Protein AF-A0A6N7HHW8-F1 (afdb_monomer_lite)

Radius of gyration: 13.63 Å; chains: 1; bounding box: 40×33×34 Å

Sequence (80 aa):
MAEQLTTRAVEWLMSPYDQTWHVFPGEQLADQTRPFIEALCGHSVPVKLVEHTPPDRLCPPCVRALGAWMPDVTPWGMGD

pLDDT: mean 76.19, std 18.38, range [38.25, 93.88]

Secondary structure (DSSP, 8-state):
---------EEEEEETTTTEEEEEEHHHHH-TT-S-EE-TTS-EE-GGG-B----S-B-HHHHHHH-S-------TT---

Structure (mmCIF, N/CA/C/O backbone):
data_AF-A0A6N7HHW8-F1
#
_entry.id   AF-A0A6N7HHW8-F1
#
loop_
_atom_site.group_PDB
_atom_site.id
_atom_site.type_symbol
_atom_site.label_atom_id
_atom_site.label_alt_id
_atom_site.label_comp_id
_atom_site.label_asym_id
_atom_site.label_entity_id
_atom_site.label_seq_id
_atom_site.pdbx_PDB_ins_code
_atom_site.Cartn_x
_atom_site.Cartn_y
_atom_site.Cartn_z
_atom_site.occupancy
_atom_site.B_iso_or_equiv
_atom_site.auth_seq_id
_atom_site.auth_comp_id
_atom_site.auth_asym_id
_atom_site.auth_atom_id
_atom_site.pdbx_PDB_model_num
ATOM 1 N N . MET A 1 1 ? -20.875 3.262 -26.226 1.00 38.59 1 MET A N 1
ATOM 2 C CA . MET A 1 1 ? -20.732 3.484 -24.776 1.00 38.59 1 MET A CA 1
ATOM 3 C C . MET A 1 1 ? -19.296 3.134 -24.452 1.00 38.59 1 MET A C 1
ATOM 5 O O . MET A 1 1 ? -18.984 1.961 -24.363 1.00 38.59 1 MET A O 1
ATOM 9 N N . ALA A 1 2 ? -18.400 4.121 -24.500 1.00 38.25 2 ALA A N 1
ATOM 10 C CA . ALA A 1 2 ? -16.989 3.894 -24.216 1.00 38.25 2 ALA A CA 1
ATOM 11 C C . ALA A 1 2 ? -16.848 3.871 -22.696 1.00 38.25 2 ALA A C 1
ATOM 13 O O . ALA A 1 2 ? -17.013 4.902 -22.044 1.00 38.25 2 ALA A O 1
ATOM 14 N N . GLU A 1 3 ? -16.672 2.674 -22.149 1.00 38.44 3 GLU A N 1
ATOM 15 C CA . GLU A 1 3 ? -16.348 2.462 -20.748 1.00 38.44 3 GLU A CA 1
ATOM 16 C C . GLU A 1 3 ? -15.116 3.303 -20.430 1.00 38.44 3 GLU A C 1
ATOM 18 O O . GLU A 1 3 ? -14.031 3.105 -20.977 1.00 38.44 3 GLU A O 1
ATOM 23 N N . GLN A 1 4 ? -15.337 4.316 -19.599 1.00 40.66 4 GLN A N 1
ATOM 24 C CA . GLN A 1 4 ? -14.291 5.075 -18.950 1.00 40.66 4 GLN A CA 1
ATOM 25 C C . GLN A 1 4 ? -13.505 4.066 -18.116 1.00 40.66 4 GLN A C 1
ATOM 27 O O . GLN A 1 4 ? -13.854 3.789 -16.973 1.00 40.66 4 GLN A O 1
ATOM 32 N N . LEU A 1 5 ? -12.460 3.487 -18.709 1.00 42.69 5 LEU A N 1
ATOM 33 C CA . LEU A 1 5 ? -11.318 2.958 -17.983 1.00 42.69 5 LEU A CA 1
ATOM 34 C C . LEU A 1 5 ? -10.680 4.159 -17.290 1.00 42.69 5 LEU A C 1
ATOM 36 O O . LEU A 1 5 ? -9.677 4.713 -17.732 1.00 42.69 5 LEU A O 1
ATOM 40 N N . THR A 1 6 ? -11.321 4.615 -16.217 1.00 45.72 6 THR A N 1
ATOM 41 C CA . THR A 1 6 ? -10.630 5.291 -15.142 1.00 45.72 6 THR A CA 1
ATOM 42 C C . THR A 1 6 ? -9.505 4.348 -14.770 1.00 45.72 6 THR A C 1
ATOM 44 O O . THR A 1 6 ? -9.730 3.263 -14.236 1.00 45.72 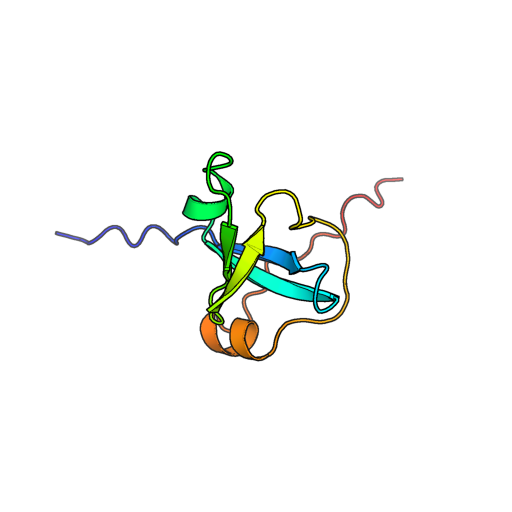6 THR A O 1
ATOM 47 N N . THR A 1 7 ? -8.283 4.719 -15.143 1.00 50.78 7 THR A N 1
ATOM 48 C CA . THR A 1 7 ? -7.077 4.217 -14.503 1.00 50.78 7 THR A CA 1
ATOM 49 C C . THR A 1 7 ? -7.362 4.275 -13.012 1.00 50.78 7 THR A C 1
ATOM 51 O O . THR A 1 7 ? -7.385 5.363 -12.437 1.00 50.78 7 THR A O 1
ATOM 54 N N . ARG A 1 8 ? -7.705 3.136 -12.401 1.00 58.41 8 ARG A N 1
ATOM 55 C CA . ARG A 1 8 ? -7.828 3.034 -10.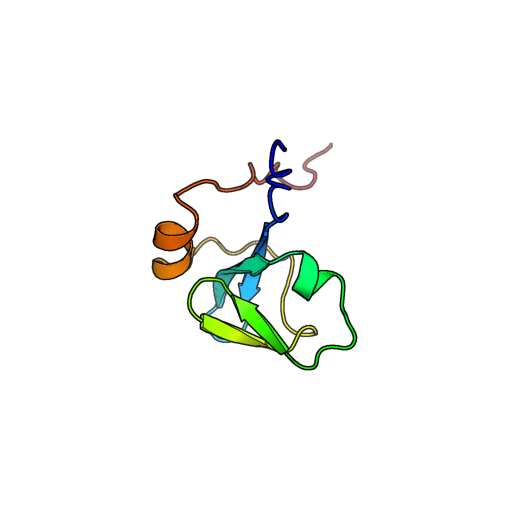952 1.00 58.41 8 ARG A CA 1
ATOM 56 C C . ARG A 1 8 ? -6.474 3.485 -10.443 1.00 58.41 8 ARG A C 1
ATOM 58 O O . ARG A 1 8 ? -5.489 2.798 -10.697 1.00 58.41 8 ARG A O 1
ATOM 65 N N . ALA A 1 9 ? -6.410 4.683 -9.867 1.00 78.00 9 ALA A N 1
ATOM 66 C CA . ALA A 1 9 ? -5.167 5.209 -9.336 1.00 78.00 9 ALA A CA 1
ATOM 67 C C . ALA A 1 9 ? -4.668 4.168 -8.336 1.00 78.00 9 ALA A C 1
ATOM 69 O O . ALA A 1 9 ? -5.395 3.818 -7.410 1.00 78.00 9 ALA A O 1
ATOM 70 N N . VAL A 1 10 ? -3.509 3.579 -8.593 1.00 84.50 10 VAL A N 1
ATOM 71 C CA . VAL A 1 10 ? -2.867 2.627 -7.690 1.00 84.50 10 VAL A CA 1
ATOM 72 C C . VAL A 1 10 ? -1.624 3.286 -7.127 1.00 84.50 10 VAL A C 1
ATOM 74 O O . VAL A 1 10 ? -0.981 4.078 -7.815 1.00 84.50 10 VAL A O 1
ATOM 77 N N . GLU A 1 11 ? -1.282 2.950 -5.893 1.00 87.38 11 GLU A N 1
ATOM 78 C CA . GLU A 1 11 ? -0.126 3.523 -5.214 1.00 87.38 11 GLU A CA 1
ATOM 79 C C . GLU A 1 11 ? 0.742 2.414 -4.628 1.00 87.38 11 GLU A C 1
ATOM 81 O O . GLU A 1 11 ? 0.234 1.422 -4.098 1.00 87.38 11 GLU A O 1
ATOM 86 N N . TRP A 1 12 ? 2.059 2.570 -4.753 1.00 87.44 12 TRP A N 1
ATOM 87 C CA . TRP A 1 12 ? 3.018 1.700 -4.086 1.00 87.44 12 TRP A CA 1
ATOM 88 C C . TRP A 1 12 ? 3.276 2.236 -2.684 1.00 87.44 12 TRP A C 1
ATOM 90 O O . TRP A 1 12 ? 3.766 3.352 -2.540 1.00 87.44 12 TRP A O 1
ATOM 100 N N . LEU A 1 13 ? 2.964 1.436 -1.666 1.00 89.88 13 LEU A N 1
ATOM 101 C CA . LEU A 1 13 ? 3.202 1.779 -0.264 1.00 89.88 13 LEU A CA 1
ATOM 102 C C . LEU A 1 13 ? 3.967 0.675 0.448 1.00 89.88 13 LEU A C 1
ATOM 104 O O . LEU A 1 13 ? 3.891 -0.504 0.086 1.00 89.88 13 LEU A O 1
ATOM 108 N N . MET A 1 14 ? 4.686 1.064 1.496 1.00 91.06 14 MET A N 1
ATOM 109 C CA . MET A 1 14 ? 5.411 0.144 2.357 1.00 91.06 14 MET A CA 1
ATOM 110 C C . MET A 1 14 ? 4.463 -0.586 3.305 1.00 91.06 14 MET A C 1
ATOM 112 O O . MET A 1 14 ? 3.649 0.040 3.983 1.00 91.06 14 MET A O 1
ATOM 116 N N . SER A 1 15 ? 4.596 -1.914 3.355 1.00 89.38 15 SER A N 1
ATOM 117 C CA . SER A 1 15 ? 3.996 -2.762 4.385 1.00 89.38 15 SER A CA 1
ATOM 118 C C . SER A 1 15 ? 5.025 -3.055 5.484 1.00 89.38 15 SER A C 1
ATOM 120 O O . SER A 1 15 ? 6.020 -3.738 5.210 1.00 89.38 15 SER A O 1
ATOM 122 N N . PRO A 1 16 ? 4.808 -2.622 6.740 1.00 83.81 16 PRO A N 1
ATOM 123 C CA . PRO A 1 16 ? 5.781 -2.822 7.817 1.00 83.81 16 PRO A CA 1
ATOM 124 C C . PRO A 1 16 ? 5.898 -4.285 8.256 1.00 83.81 16 PRO A C 1
ATOM 126 O O . PRO A 1 16 ? 6.852 -4.650 8.940 1.00 83.81 16 PRO A O 1
ATOM 129 N N . TYR A 1 17 ? 4.951 -5.141 7.859 1.00 86.00 17 TYR A N 1
ATOM 130 C CA . TYR A 1 17 ? 4.948 -6.563 8.207 1.00 86.00 17 TYR A CA 1
ATOM 131 C C . TYR A 1 17 ? 6.062 -7.343 7.517 1.00 86.00 17 TYR A C 1
ATOM 133 O O . TYR A 1 17 ? 6.681 -8.217 8.122 1.00 86.00 17 TYR A O 1
ATOM 141 N N . ASP A 1 18 ? 6.304 -7.031 6.248 1.00 87.31 18 ASP A N 1
ATOM 142 C CA . ASP A 1 18 ? 7.241 -7.749 5.385 1.00 87.31 18 ASP A CA 1
ATOM 143 C C . ASP A 1 18 ? 8.345 -6.841 4.822 1.00 87.31 18 ASP A C 1
ATOM 145 O O . ASP A 1 18 ? 9.267 -7.328 4.166 1.00 87.31 18 ASP A O 1
ATOM 149 N N . GLN A 1 19 ? 8.285 -5.540 5.133 1.00 88.19 19 GLN A N 1
ATOM 150 C CA . GLN A 1 19 ? 9.237 -4.514 4.702 1.00 88.19 19 GLN A CA 1
ATOM 151 C C . GLN A 1 19 ? 9.402 -4.469 3.176 1.00 88.19 19 GLN A C 1
ATOM 153 O O . GLN A 1 19 ? 10.486 -4.180 2.663 1.00 88.19 19 GLN A O 1
ATOM 158 N N . THR A 1 20 ? 8.331 -4.770 2.435 1.00 89.19 20 THR A N 1
ATOM 159 C CA . THR A 1 20 ? 8.292 -4.620 0.980 1.00 89.19 20 THR A CA 1
ATOM 160 C C . THR A 1 20 ? 7.194 -3.666 0.539 1.00 89.19 20 THR A C 1
ATOM 162 O O . THR A 1 20 ? 6.255 -3.342 1.271 1.00 89.19 20 THR A O 1
ATOM 165 N N . TRP A 1 21 ? 7.359 -3.168 -0.678 1.00 91.19 21 TRP A N 1
ATOM 166 C CA . TRP A 1 21 ? 6.395 -2.339 -1.371 1.00 91.19 21 TRP A CA 1
ATOM 167 C C . TRP A 1 21 ? 5.312 -3.179 -2.012 1.00 91.19 21 TRP A C 1
ATOM 169 O O . TRP A 1 21 ? 5.593 -4.143 -2.726 1.00 91.19 21 TRP A O 1
ATOM 179 N N . HIS A 1 22 ? 4.068 -2.767 -1.792 1.00 91.62 22 HIS A N 1
ATOM 180 C CA . HIS A 1 22 ? 2.885 -3.383 -2.372 1.00 91.62 22 HIS A CA 1
ATOM 181 C C . HIS A 1 22 ? 2.034 -2.342 -3.076 1.00 91.62 22 HIS A C 1
ATOM 183 O O . HIS A 1 22 ? 2.026 -1.173 -2.704 1.00 91.62 22 HIS A O 1
ATOM 189 N N . VAL A 1 23 ? 1.304 -2.792 -4.092 1.00 90.62 23 VAL A N 1
ATOM 190 C CA . VAL A 1 23 ? 0.386 -1.943 -4.846 1.00 90.62 23 VAL A CA 1
ATOM 191 C C . VAL A 1 23 ? -0.971 -1.980 -4.171 1.00 90.62 23 VAL A C 1
ATOM 193 O O . VAL A 1 23 ? -1.598 -3.039 -4.126 1.00 90.62 23 VAL A O 1
ATOM 196 N N . PHE A 1 24 ? -1.447 -0.833 -3.709 1.00 90.94 24 PHE A N 1
ATOM 197 C CA . PHE A 1 24 ? -2.769 -0.677 -3.120 1.00 90.94 24 PHE A CA 1
ATOM 198 C C . PHE A 1 24 ? -3.689 0.113 -4.062 1.00 90.94 24 PHE A C 1
ATOM 200 O O . PHE A 1 24 ? -3.246 1.082 -4.687 1.00 90.94 24 PHE A O 1
ATOM 207 N N . PRO A 1 25 ? -4.975 -0.261 -4.187 1.00 89.69 25 PRO A N 1
ATOM 208 C CA . PRO A 1 25 ? -5.941 0.535 -4.937 1.00 89.69 25 PRO A CA 1
ATOM 209 C C . PRO A 1 25 ? -6.222 1.864 -4.225 1.00 89.69 25 PRO A C 1
ATOM 211 O O . PRO A 1 25 ? -6.604 1.877 -3.057 1.00 89.69 25 PRO A O 1
ATOM 214 N N . GLY A 1 26 ? -6.113 2.984 -4.935 1.00 86.38 26 GLY A N 1
ATOM 215 C CA . GLY A 1 26 ? -6.310 4.334 -4.398 1.00 86.38 26 GLY A CA 1
ATOM 216 C C . GLY A 1 26 ? -7.711 4.578 -3.839 1.00 86.38 26 GLY A C 1
ATOM 217 O O . GLY A 1 26 ? -7.861 5.304 -2.864 1.00 86.38 26 GLY A O 1
ATOM 218 N N . GLU A 1 27 ? -8.730 3.896 -4.369 1.00 87.69 27 GLU A N 1
ATOM 219 C CA . GLU A 1 27 ? -10.087 3.897 -3.796 1.00 87.69 27 GLU A CA 1
ATOM 220 C C . GLU A 1 27 ? -10.093 3.400 -2.340 1.00 87.69 27 GLU A C 1
ATOM 222 O O . GLU A 1 27 ? -10.843 3.908 -1.512 1.00 87.69 27 GLU A O 1
ATOM 227 N N . GLN A 1 28 ? -9.233 2.429 -2.012 1.00 90.38 28 GLN A N 1
ATOM 228 C CA . GLN A 1 28 ? -9.094 1.909 -0.652 1.00 90.38 28 GLN A CA 1
ATOM 229 C C . GLN A 1 28 ? -8.281 2.841 0.246 1.00 90.38 28 GLN A C 1
ATOM 231 O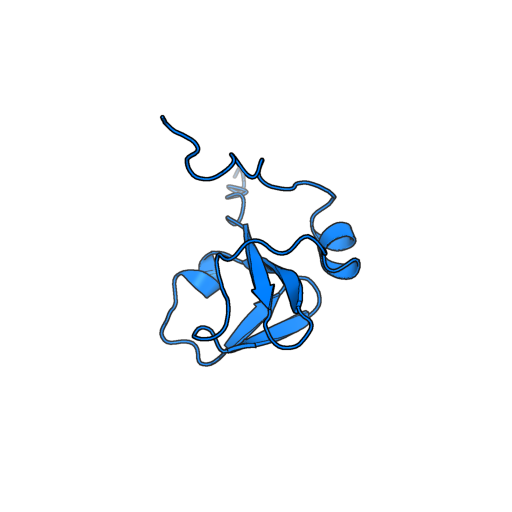 O . GLN A 1 28 ? -8.556 2.910 1.439 1.00 90.38 28 GLN A O 1
ATOM 236 N N . LEU A 1 29 ? -7.291 3.536 -0.321 1.00 84.50 29 LEU A N 1
ATOM 237 C CA . LEU A 1 29 ? -6.446 4.494 0.397 1.00 84.50 29 LEU A CA 1
ATOM 238 C C . LEU A 1 29 ? -7.192 5.786 0.742 1.00 84.50 29 LEU A C 1
ATOM 240 O O . LEU A 1 29 ? -6.945 6.381 1.789 1.00 84.50 29 LEU A O 1
ATOM 244 N N . ALA A 1 30 ? -8.125 6.206 -0.114 1.00 86.00 30 ALA A N 1
ATOM 245 C CA . ALA A 1 30 ? -8.970 7.370 0.129 1.00 86.00 30 ALA A CA 1
ATOM 246 C C . ALA A 1 30 ? -9.948 7.156 1.300 1.00 86.00 30 ALA A C 1
ATOM 248 O O . ALA A 1 30 ? -10.321 8.115 1.976 1.00 86.00 30 ALA A O 1
ATOM 249 N N . ASP A 1 31 ? -10.347 5.909 1.563 1.00 85.38 31 ASP A N 1
ATOM 250 C CA . ASP A 1 31 ? -11.244 5.560 2.662 1.00 85.38 31 ASP A CA 1
ATOM 251 C C . ASP A 1 31 ? -10.468 5.176 3.933 1.00 85.38 31 ASP A C 1
ATOM 253 O O . ASP A 1 31 ? -10.239 4.004 4.246 1.00 85.38 31 ASP A O 1
ATOM 257 N N . GLN A 1 32 ? -10.109 6.196 4.713 1.00 79.75 32 GLN A N 1
ATOM 258 C CA . GLN A 1 32 ? -9.410 6.034 5.994 1.00 79.75 32 GLN A CA 1
ATOM 259 C C . GLN A 1 32 ? -10.275 5.407 7.102 1.00 79.75 32 GLN A C 1
ATOM 261 O O . GLN A 1 32 ? -9.767 5.124 8.187 1.00 79.75 32 GLN A O 1
ATOM 266 N N . THR A 1 33 ? -11.574 5.182 6.869 1.00 87.62 33 THR A N 1
ATOM 267 C CA . THR A 1 33 ? -12.4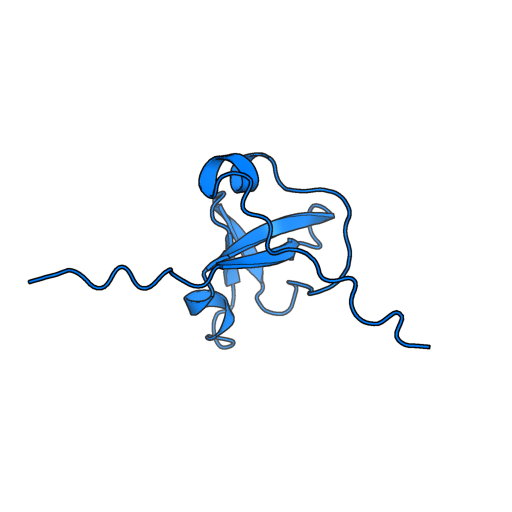43 4.517 7.854 1.00 87.62 33 THR A CA 1
ATOM 268 C C . THR A 1 33 ? -12.272 2.999 7.849 1.00 87.62 33 THR A C 1
ATOM 270 O O . THR A 1 33 ? -12.693 2.318 8.789 1.00 87.62 33 THR A O 1
ATOM 273 N N . ARG A 1 34 ? -11.624 2.450 6.813 1.00 89.44 34 ARG A N 1
ATOM 274 C CA . ARG A 1 34 ? -11.407 1.011 6.675 1.00 89.44 34 ARG A CA 1
ATOM 275 C C . ARG A 1 34 ? -10.370 0.535 7.689 1.00 89.44 34 ARG A C 1
ATOM 277 O O . ARG A 1 34 ? -9.283 1.098 7.777 1.00 89.44 34 ARG A O 1
ATOM 284 N N . PRO A 1 35 ? -10.640 -0.557 8.420 1.00 90.25 35 PRO A N 1
ATOM 285 C CA . PRO A 1 35 ? -9.657 -1.108 9.346 1.00 90.25 35 PRO A CA 1
ATOM 286 C C . PRO A 1 35 ? -8.450 -1.713 8.616 1.00 90.25 35 PRO A C 1
ATOM 288 O O . PRO A 1 35 ? -7.356 -1.737 9.176 1.00 90.25 35 PRO A O 1
ATOM 291 N N . PHE A 1 36 ? -8.643 -2.165 7.371 1.00 92.06 36 PHE A N 1
ATOM 292 C CA . PHE A 1 36 ? -7.631 -2.795 6.528 1.00 92.06 36 PHE A CA 1
ATOM 293 C C . PHE A 1 36 ? -7.798 -2.386 5.066 1.00 92.06 36 PHE A C 1
ATOM 295 O O . PHE A 1 36 ? -8.911 -2.139 4.593 1.00 92.06 36 PHE A O 1
ATOM 302 N N . ILE A 1 37 ? -6.682 -2.387 4.353 1.00 92.12 37 ILE A N 1
ATOM 303 C CA . ILE A 1 37 ? -6.603 -2.290 2.902 1.00 92.12 37 ILE A CA 1
ATOM 304 C C . ILE A 1 37 ? -5.892 -3.526 2.359 1.00 92.12 37 ILE A C 1
ATOM 306 O O . ILE A 1 37 ? -5.052 -4.116 3.037 1.00 92.12 37 ILE A O 1
ATOM 310 N N . GLU A 1 38 ? -6.250 -3.922 1.147 1.00 93.88 38 GLU A N 1
ATOM 311 C CA . GLU A 1 38 ? -5.729 -5.108 0.484 1.00 93.88 38 GLU A CA 1
ATOM 312 C C . GLU A 1 38 ? -4.915 -4.691 -0.741 1.00 93.88 38 GLU A C 1
ATOM 314 O O . GLU A 1 38 ? -5.395 -3.967 -1.618 1.00 93.88 38 GLU A O 1
ATOM 319 N N . ALA A 1 39 ? -3.667 -5.143 -0.783 1.00 92.62 39 ALA A N 1
ATOM 320 C CA . ALA A 1 39 ? -2.794 -5.005 -1.930 1.00 92.62 39 ALA A CA 1
ATOM 321 C C . ALA A 1 39 ? -3.264 -5.883 -3.096 1.00 92.62 39 ALA A C 1
ATOM 323 O O . ALA A 1 39 ? -3.915 -6.907 -2.898 1.00 92.62 39 ALA A O 1
ATOM 324 N N . LEU A 1 40 ? -2.826 -5.577 -4.319 1.00 90.44 40 LEU A N 1
ATOM 325 C CA . LEU A 1 40 ? -3.130 -6.395 -5.502 1.00 90.44 40 LEU A CA 1
ATOM 326 C C . LEU A 1 40 ? -2.661 -7.854 -5.385 1.00 90.44 40 LEU A C 1
ATOM 328 O O . LEU A 1 40 ? -3.196 -8.728 -6.061 1.00 90.44 40 LEU A O 1
ATOM 332 N N . CYS A 1 41 ? -1.667 -8.136 -4.542 1.00 90.81 41 CYS A N 1
ATOM 333 C CA . CYS A 1 41 ? -1.211 -9.497 -4.269 1.00 90.81 41 CYS A CA 1
ATOM 334 C C . CYS A 1 41 ? -2.061 -10.262 -3.236 1.00 90.81 41 CYS A C 1
ATOM 336 O O . CYS A 1 41 ? -1.748 -11.419 -2.959 1.00 90.81 41 CYS A O 1
ATOM 338 N N . GLY A 1 42 ? -3.087 -9.633 -2.651 1.00 90.50 42 GLY A N 1
ATOM 339 C CA . GLY A 1 42 ? -3.899 -10.177 -1.558 1.00 90.50 42 GLY A CA 1
ATOM 340 C C . GLY A 1 42 ? -3.342 -9.909 -0.152 1.00 90.50 42 GLY A C 1
ATOM 341 O O . GLY A 1 42 ? -3.899 -10.404 0.826 1.00 90.50 42 GLY A O 1
ATOM 342 N N . HIS A 1 43 ? -2.249 -9.145 -0.008 1.00 90.69 43 HIS A N 1
ATOM 343 C CA . HIS A 1 43 ? -1.747 -8.759 1.317 1.00 90.69 43 HIS A CA 1
ATOM 344 C C . HIS A 1 43 ? -2.671 -7.732 1.962 1.00 90.69 43 HIS A C 1
ATOM 346 O O . HIS A 1 43 ? -2.836 -6.632 1.440 1.00 90.69 43 HIS A O 1
ATOM 352 N N . SER A 1 44 ? -3.222 -8.066 3.124 1.00 92.19 44 SER A N 1
ATOM 353 C CA . SER A 1 44 ? -3.989 -7.119 3.930 1.00 92.19 44 SER A CA 1
ATOM 354 C C . SER A 1 44 ? -3.101 -6.418 4.954 1.00 92.19 44 SER A C 1
ATOM 356 O O . SER A 1 44 ? -2.374 -7.070 5.702 1.00 92.19 44 SER A O 1
ATOM 358 N N . VAL A 1 45 ? -3.199 -5.093 5.022 1.00 90.56 45 VAL A N 1
ATOM 359 C CA . VAL A 1 45 ? -2.441 -4.232 5.940 1.00 90.56 45 VAL A CA 1
ATOM 360 C C . VAL A 1 45 ? -3.423 -3.257 6.599 1.00 90.56 45 VAL A C 1
ATOM 362 O O . VAL A 1 45 ? -4.319 -2.755 5.917 1.00 90.56 45 VAL A O 1
ATOM 365 N N . PRO A 1 46 ? -3.328 -2.963 7.908 1.00 91.25 46 PRO A N 1
ATOM 366 C CA . PRO A 1 46 ? -4.133 -1.913 8.513 1.00 91.25 46 PRO A CA 1
ATOM 367 C C . PRO A 1 46 ? -3.838 -0.566 7.857 1.00 91.25 46 PRO A C 1
ATOM 369 O O . PRO A 1 46 ? -2.673 -0.210 7.699 1.00 91.25 46 PRO A O 1
ATOM 372 N N . VAL A 1 47 ? -4.876 0.213 7.540 1.00 88.38 47 VAL A N 1
ATOM 373 C CA . VAL A 1 47 ? -4.719 1.481 6.796 1.00 88.38 47 VAL A CA 1
ATOM 374 C C . VAL A 1 47 ? -3.756 2.458 7.482 1.00 88.38 47 VAL A C 1
ATOM 376 O O . VAL A 1 47 ? -3.006 3.170 6.833 1.00 88.38 47 VAL A O 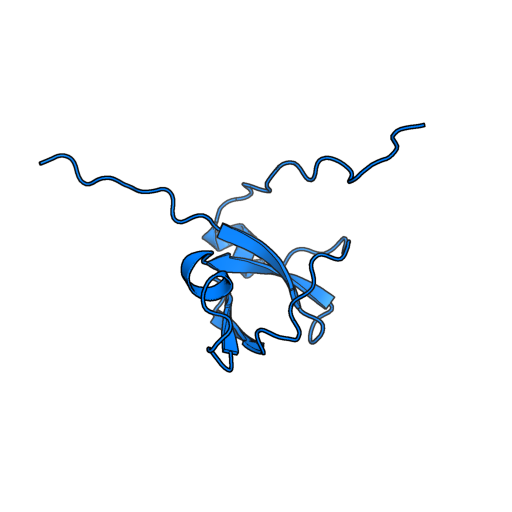1
ATOM 379 N N . LYS A 1 48 ? -3.717 2.439 8.816 1.00 87.62 48 LYS A N 1
ATOM 380 C CA . LYS A 1 48 ? -2.845 3.287 9.640 1.00 87.62 48 LYS A CA 1
ATOM 381 C C . LYS A 1 48 ? -1.373 2.857 9.667 1.00 87.62 48 LYS A C 1
ATOM 383 O O . LYS A 1 48 ? -0.579 3.512 10.332 1.00 87.62 48 LYS A O 1
ATOM 388 N N . LEU A 1 49 ? -1.050 1.707 9.076 1.00 88.12 49 LEU A N 1
ATOM 389 C CA . LEU A 1 49 ? 0.282 1.106 9.100 1.00 88.12 49 LEU A CA 1
ATOM 390 C C . LEU A 1 49 ? 0.946 1.070 7.725 1.00 88.12 49 LEU A C 1
ATOM 392 O O . LEU A 1 49 ? 2.108 0.699 7.663 1.00 88.12 49 LEU A O 1
ATOM 396 N N . VAL A 1 50 ? 0.254 1.414 6.636 1.00 87.31 50 VAL A N 1
ATOM 397 C CA . VAL A 1 50 ? 0.957 1.625 5.365 1.00 87.31 50 VAL A CA 1
ATOM 398 C C . VAL A 1 50 ? 1.714 2.942 5.403 1.00 87.31 50 VAL A C 1
ATOM 400 O O . VAL A 1 50 ? 1.213 3.939 5.919 1.00 87.31 50 VAL A O 1
ATOM 403 N N . GLU A 1 51 ? 2.924 2.945 4.854 1.00 86.81 51 GLU A N 1
ATOM 404 C CA . GLU A 1 51 ? 3.819 4.098 4.930 1.00 86.81 51 GLU A CA 1
ATOM 405 C C . GLU A 1 51 ? 4.301 4.528 3.540 1.00 86.81 51 GLU A C 1
ATOM 407 O O . GLU A 1 51 ? 4.728 3.705 2.726 1.00 86.81 51 GLU A O 1
ATOM 412 N N . HIS A 1 52 ? 4.323 5.842 3.307 1.00 82.12 52 HIS A N 1
ATOM 413 C CA . HIS A 1 52 ? 4.974 6.497 2.160 1.00 82.12 52 HIS A CA 1
ATOM 414 C C . HIS A 1 52 ? 6.490 6.678 2.380 1.00 82.12 52 HIS A C 1
ATOM 416 O O . HIS A 1 52 ? 7.072 7.701 2.033 1.00 82.12 52 HIS A O 1
ATOM 422 N N . THR A 1 53 ? 7.133 5.716 3.038 1.00 78.19 53 THR A N 1
ATOM 423 C CA . THR A 1 53 ? 8.579 5.726 3.332 1.00 78.19 53 THR A CA 1
ATOM 424 C C . THR A 1 53 ? 9.367 5.091 2.174 1.00 78.19 53 THR A C 1
ATOM 426 O O . THR A 1 53 ? 8.724 4.416 1.367 1.00 78.19 53 THR A O 1
ATOM 429 N N . PRO A 1 54 ? 10.705 5.272 2.047 1.00 61.16 54 PRO A N 1
ATOM 430 C CA . PRO A 1 54 ? 11.527 4.631 1.005 1.00 61.16 54 PRO A CA 1
ATOM 431 C C . PRO A 1 54 ? 12.151 3.266 1.405 1.00 61.16 54 PRO A C 1
ATOM 433 O O . PRO A 1 54 ? 13.218 3.193 2.010 1.00 61.16 54 PRO A O 1
ATOM 436 N N . PRO A 1 55 ? 11.484 2.159 1.067 1.00 60.91 55 PRO A N 1
ATOM 437 C CA . PRO A 1 55 ? 12.025 0.825 0.829 1.00 60.91 55 PRO A CA 1
ATOM 438 C C . PRO A 1 55 ? 12.582 0.614 -0.570 1.00 60.91 55 PRO A C 1
ATOM 440 O O . PRO A 1 55 ? 12.095 1.166 -1.550 1.00 60.91 55 PRO A O 1
ATOM 443 N N . ASP A 1 56 ? 13.514 -0.332 -0.647 1.00 71.38 56 ASP A N 1
ATOM 444 C CA . ASP A 1 56 ? 14.175 -0.745 -1.888 1.00 71.38 56 ASP A CA 1
ATOM 445 C C . ASP A 1 56 ? 13.616 -2.066 -2.464 1.00 71.38 56 ASP A C 1
ATOM 447 O O . ASP A 1 56 ? 13.984 -2.501 -3.553 1.00 71.38 56 ASP A O 1
ATOM 451 N N . ARG A 1 57 ? 12.713 -2.753 -1.741 1.00 85.62 57 ARG A N 1
ATOM 452 C CA . ARG A 1 57 ? 12.229 -4.089 -2.125 1.00 85.62 57 ARG A CA 1
ATOM 453 C C . ARG A 1 57 ? 10.762 -4.073 -2.539 1.00 85.62 57 ARG A C 1
ATOM 455 O O . ARG A 1 57 ? 9.885 -3.847 -1.714 1.00 85.62 57 ARG A O 1
ATOM 462 N N . LEU A 1 58 ? 10.490 -4.424 -3.794 1.00 87.31 58 LEU A N 1
ATOM 463 C CA . LEU A 1 58 ? 9.135 -4.627 -4.312 1.00 87.31 58 LEU A CA 1
ATOM 464 C C . LEU A 1 58 ? 8.624 -6.043 -4.022 1.00 87.31 58 LEU A C 1
ATOM 466 O O . LEU A 1 58 ? 9.367 -7.021 -4.138 1.00 87.31 58 LEU A O 1
ATOM 470 N N . CYS A 1 59 ? 7.330 -6.170 -3.735 1.00 89.50 59 CYS A N 1
ATOM 471 C CA . CYS A 1 59 ? 6.638 -7.451 -3.662 1.00 89.50 59 CYS A CA 1
ATOM 472 C C . CYS A 1 59 ? 6.539 -8.087 -5.069 1.00 89.50 59 CYS A C 1
ATOM 474 O O . CYS A 1 59 ? 5.849 -7.540 -5.939 1.00 89.50 59 CYS A O 1
ATOM 476 N N . PRO A 1 60 ? 7.160 -9.258 -5.334 1.00 88.94 60 PRO A N 1
ATOM 477 C CA . PRO A 1 60 ? 7.153 -9.859 -6.674 1.00 88.94 60 PRO A CA 1
ATOM 478 C C . PRO A 1 60 ? 5.748 -10.178 -7.225 1.00 88.94 60 PRO A C 1
ATOM 480 O O . PRO A 1 60 ? 5.513 -9.963 -8.416 1.00 88.94 60 PRO A O 1
ATOM 483 N N . PRO A 1 61 ? 4.782 -10.658 -6.411 1.00 90.56 61 PRO A N 1
ATOM 484 C CA . PRO A 1 61 ? 3.379 -10.743 -6.815 1.00 90.56 61 PRO A CA 1
ATOM 485 C C . PRO A 1 61 ? 2.769 -9.420 -7.303 1.00 90.56 61 PRO A C 1
ATOM 487 O O . PRO A 1 61 ? 2.123 -9.416 -8.347 1.00 90.56 61 PRO A O 1
ATOM 490 N N . CYS A 1 62 ? 3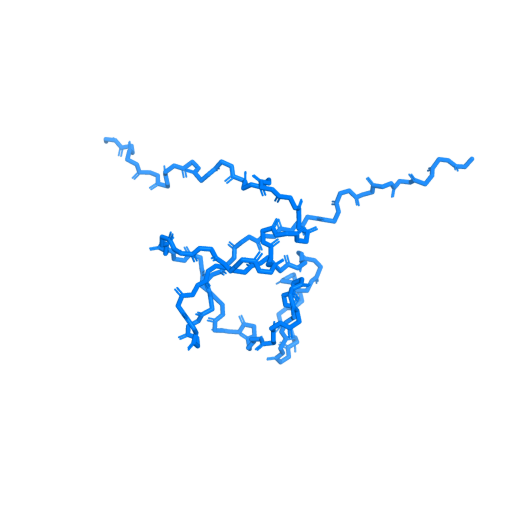.005 -8.303 -6.604 1.00 88.69 62 CYS A N 1
ATOM 491 C CA . CYS A 1 62 ? 2.494 -6.985 -6.997 1.00 88.69 62 CYS A CA 1
ATOM 492 C C . CYS A 1 62 ? 3.095 -6.513 -8.329 1.00 88.69 62 CYS A C 1
ATOM 494 O O . CYS A 1 62 ? 2.364 -6.027 -9.189 1.00 88.69 62 CYS A O 1
ATOM 496 N N . VAL A 1 63 ? 4.398 -6.738 -8.539 1.00 86.69 63 VAL A N 1
ATOM 497 C CA . VAL A 1 63 ? 5.079 -6.430 -9.812 1.00 86.69 63 VAL A CA 1
ATOM 498 C C . VAL A 1 63 ? 4.471 -7.225 -10.970 1.00 86.69 63 VAL A C 1
ATOM 500 O O . VAL A 1 63 ? 4.260 -6.686 -12.054 1.00 86.69 63 VAL A O 1
ATOM 503 N N . ARG A 1 64 ? 4.156 -8.509 -10.749 1.00 86.62 64 ARG A N 1
ATOM 504 C CA . ARG A 1 64 ? 3.495 -9.343 -11.765 1.00 86.62 64 ARG A CA 1
ATOM 505 C C . ARG A 1 64 ? 2.063 -8.901 -12.060 1.00 86.62 64 ARG A C 1
ATOM 507 O O . ARG A 1 64 ? 1.641 -9.023 -13.203 1.00 86.62 64 ARG A O 1
ATOM 514 N N . ALA A 1 65 ? 1.335 -8.415 -11.055 1.00 83.12 65 ALA A N 1
ATOM 515 C CA . ALA A 1 65 ? -0.064 -8.013 -11.192 1.00 83.12 65 ALA A CA 1
ATOM 516 C C . ALA A 1 65 ? -0.233 -6.666 -11.912 1.00 83.12 65 ALA A C 1
ATOM 518 O O . ALA A 1 65 ? -1.097 -6.544 -12.775 1.00 83.12 65 ALA A O 1
ATOM 519 N N . LEU A 1 66 ? 0.588 -5.666 -11.576 1.00 78.00 66 LEU A N 1
ATOM 520 C CA . LEU A 1 66 ? 0.506 -4.328 -12.173 1.00 78.00 66 LEU A CA 1
ATOM 521 C C . LEU A 1 66 ? 1.279 -4.221 -13.503 1.00 78.00 66 LEU A C 1
ATOM 523 O O . LEU A 1 66 ? 1.044 -3.314 -14.298 1.00 78.00 66 LEU A O 1
ATOM 527 N N . GLY A 1 67 ? 2.218 -5.140 -13.746 1.00 67.50 67 GLY A N 1
ATOM 528 C CA . GLY A 1 67 ? 3.345 -4.874 -14.635 1.00 67.50 67 GLY A CA 1
ATOM 529 C C . GLY A 1 67 ? 4.336 -3.940 -13.937 1.00 67.50 67 GLY A C 1
ATOM 530 O O . GLY A 1 67 ? 4.001 -3.283 -12.955 1.00 67.50 67 GLY A O 1
ATOM 531 N N . ALA A 1 68 ? 5.578 -3.866 -14.414 1.00 58.88 68 ALA A N 1
ATOM 532 C CA . ALA A 1 68 ? 6.631 -3.027 -13.822 1.00 58.88 68 ALA A CA 1
ATOM 533 C C . ALA A 1 68 ? 6.387 -1.506 -13.980 1.00 58.88 68 ALA A C 1
ATOM 535 O O . ALA A 1 68 ? 7.334 -0.730 -14.075 1.00 58.88 68 ALA A O 1
ATOM 536 N N . TRP A 1 69 ? 5.125 -1.072 -14.034 1.00 59.00 69 TRP A N 1
ATOM 537 C CA . TRP A 1 69 ? 4.722 0.318 -13.931 1.00 59.00 69 TRP A CA 1
ATOM 538 C C . TRP A 1 69 ? 4.940 0.763 -12.482 1.00 59.00 69 TRP A C 1
ATOM 540 O O . TRP A 1 69 ? 4.054 0.736 -11.628 1.00 59.00 69 TRP A O 1
ATOM 550 N N . MET A 1 70 ? 6.192 1.088 -12.182 1.00 57.75 70 MET A N 1
ATOM 551 C CA . MET A 1 70 ? 6.509 1.915 -11.035 1.00 57.75 70 MET A CA 1
ATOM 552 C C . MET A 1 70 ? 6.135 3.345 -11.426 1.00 57.75 70 MET A C 1
ATOM 554 O O . MET A 1 70 ? 6.564 3.787 -12.497 1.00 57.75 70 MET A O 1
ATOM 558 N N . PRO A 1 71 ? 5.353 4.080 -10.615 1.00 55.22 71 PRO A N 1
ATOM 559 C CA . PRO A 1 71 ? 5.412 5.526 -10.711 1.00 55.22 71 PRO A CA 1
ATOM 560 C C . PRO A 1 71 ? 6.890 5.884 -10.575 1.00 55.22 71 PRO A C 1
ATOM 562 O O . PRO A 1 71 ? 7.571 5.335 -9.705 1.00 55.22 71 PRO A O 1
ATOM 565 N N . ASP A 1 72 ? 7.396 6.709 -11.492 1.00 50.44 72 ASP A N 1
ATOM 566 C CA . ASP A 1 72 ? 8.717 7.305 -11.350 1.00 50.44 72 ASP A CA 1
ATOM 567 C C . ASP A 1 72 ? 8.751 7.883 -9.939 1.00 50.44 72 ASP A C 1
ATOM 569 O O . ASP A 1 72 ? 8.001 8.813 -9.628 1.00 50.44 72 ASP A O 1
ATOM 573 N N . VAL A 1 73 ? 9.494 7.232 -9.042 1.00 52.91 73 VAL A N 1
ATOM 574 C CA . VAL A 1 73 ? 9.738 7.758 -7.709 1.00 52.91 73 VAL A CA 1
ATOM 575 C C . VAL A 1 73 ? 10.625 8.954 -7.955 1.00 52.91 73 VAL A C 1
ATOM 577 O O . VAL A 1 73 ? 11.847 8.863 -7.899 1.00 52.91 73 VAL A O 1
ATOM 580 N N . THR A 1 74 ? 10.005 10.074 -8.319 1.00 46.72 74 THR A N 1
ATOM 581 C CA . THR A 1 74 ? 10.683 11.352 -8.352 1.00 46.72 74 THR A CA 1
ATOM 582 C C . THR A 1 74 ? 11.315 11.446 -6.972 1.00 46.72 74 THR A C 1
ATOM 584 O O . THR A 1 74 ? 10.577 11.347 -5.985 1.00 46.72 74 THR A O 1
ATOM 587 N N . PRO A 1 75 ? 12.653 11.486 -6.861 1.00 43.94 75 PRO A N 1
ATOM 588 C CA . PRO A 1 75 ? 13.301 11.510 -5.566 1.00 43.94 75 PRO A CA 1
ATOM 589 C C . PRO A 1 75 ? 12.726 12.716 -4.841 1.00 43.94 75 PRO A C 1
ATOM 591 O O . PRO A 1 75 ? 12.891 13.852 -5.286 1.00 43.94 75 PRO A O 1
ATOM 594 N N . TRP A 1 76 ? 11.941 12.448 -3.801 1.00 51.50 76 TRP A N 1
ATOM 595 C CA . TRP A 1 76 ? 11.279 13.467 -3.013 1.00 51.50 76 TRP A CA 1
ATOM 596 C C . TRP A 1 76 ? 12.363 14.411 -2.484 1.00 51.50 76 TRP A C 1
ATOM 598 O O . TRP A 1 76 ? 13.101 14.056 -1.574 1.00 51.50 76 TRP A O 1
ATOM 608 N N . GLY A 1 77 ? 12.495 15.576 -3.124 1.00 45.28 77 GLY A N 1
ATOM 609 C CA . GLY A 1 77 ? 13.297 16.716 -2.691 1.00 45.28 77 GLY A CA 1
ATOM 610 C C . GLY A 1 77 ? 14.747 16.429 -2.284 1.00 45.28 77 GLY A C 1
ATOM 611 O O . GLY A 1 77 ? 15.068 16.481 -1.104 1.00 45.28 77 GLY A O 1
ATOM 612 N N . MET A 1 78 ? 15.658 16.310 -3.252 1.00 42.88 78 MET A N 1
ATOM 613 C CA . MET A 1 78 ? 16.924 17.053 -3.139 1.00 42.88 78 MET A CA 1
ATOM 614 C C . MET A 1 78 ? 16.794 18.328 -3.975 1.00 42.88 78 MET A C 1
ATOM 616 O O . MET A 1 78 ? 17.344 18.440 -5.067 1.00 42.88 78 MET A O 1
ATOM 620 N N . GLY A 1 79 ? 15.957 19.247 -3.494 1.00 41.56 79 GLY A N 1
ATOM 621 C CA . GLY A 1 79 ? 16.060 20.656 -3.852 1.00 41.56 79 GLY A CA 1
ATOM 622 C C . GLY A 1 79 ? 16.995 21.299 -2.837 1.00 41.56 79 GLY A C 1
ATOM 623 O O . GLY A 1 79 ? 16.682 21.271 -1.649 1.00 41.56 79 GLY A O 1
ATOM 624 N N . ASP A 1 80 ? 18.141 21.751 -3.338 1.00 40.19 80 ASP A N 1
ATOM 625 C CA . ASP A 1 80 ? 19.167 22.573 -2.681 1.00 40.19 80 ASP A CA 1
ATOM 626 C C . ASP A 1 80 ? 18.582 23.783 -1.924 1.00 40.19 80 ASP A C 1
ATOM 628 O O . ASP A 1 80 ? 17.652 24.428 -2.470 1.00 40.19 80 ASP A O 1
#

Foldseek 3Di:
DPPPPPVQDWDWWAAPVVRATFIFGVVQLVPLVDQWTAGPLRDIGGSVRTHPDDDPHHDPSRCVRVPVPDPPPPPPDPPD